Protein AF-A0AAU9VKJ2-F1 (afdb_monomer)

Mean predicted aligned error: 10.97 Å

Secondary structure (DSSP, 8-state):
-------PPPHHHHHHHHHHHHHHHHHHHHHH-TT----HHHHIIIIIHHHHHHHHS-SSTTSTHHHHHHHHHHHHHHHH--TTS--STTHHHHHHHHHHHHHHHHHHHHHHHHHHHHHHHH--

pLDDT: mean 81.37, std 14.74, range [28.3, 94.75]

Sequence (124 aa):
MMTWKKKSMSDLEVRQLCYECKEWGFCLRDLFGLGLGTSDYGHLTVEHASMLLRNFRSLRDYSNQGFETSHKLQKQIYSRVTNHDSSGEASSLDQILTHHYAERLLFLRLCFRNAKECARKGGK

Solvent-accessible surface area (backbone atoms only — not comparable to full-atom values): 7221 Å² total; per-residue (Å²): 113,86,78,77,68,78,77,56,58,48,74,66,56,38,54,51,47,41,52,52,27,45,54,50,49,51,52,50,37,71,74,54,38,92,77,57,77,63,48,76,66,48,46,42,51,43,72,38,42,39,62,50,35,67,74,60,29,45,68,71,88,75,45,65,64,64,57,54,52,47,52,54,51,50,54,56,48,53,75,71,48,56,75,84,84,50,102,53,90,70,54,46,57,58,51,45,52,51,53,54,52,50,54,53,51,54,50,52,52,50,51,52,52,53,49,53,54,32,55,67,63,66,76,110

Foldseek 3Di:
DPPPPVCQDDPVNLVVQLVVLQVVVVVCCVVPNPPPPCDPVNCCRSPPPSVCSVVPSDPVVVDCPVVVVVVVVLVVQLVVQDPPPDPDDPPSVVSSVVVVVVVVVVVVVVVVVVVVVVVVVVVD

Radius of gyration: 23.27 Å; Cα contacts (8 Å, |Δi|>4): 50; chains: 1; bounding box: 44×49×61 Å

Organism: NCBI:txid46732

Structure (mmCIF, N/CA/C/O backbone):
data_AF-A0AAU9VKJ2-F1
#
_entry.id   AF-A0AAU9VKJ2-F1
#
loop_
_atom_site.group_PDB
_atom_site.id
_atom_site.type_symbol
_atom_site.label_atom_id
_atom_site.label_alt_id
_atom_site.label_comp_id
_atom_site.label_asym_id
_atom_site.label_entity_id
_atom_site.label_seq_id
_atom_site.pdbx_PDB_ins_code
_atom_site.Cartn_x
_atom_site.Cartn_y
_atom_site.Cartn_z
_atom_site.occupancy
_atom_site.B_iso_or_equiv
_atom_site.auth_seq_id
_atom_site.auth_comp_id
_atom_site.auth_asym_id
_atom_site.auth_atom_id
_atom_site.pdbx_PDB_model_num
ATOM 1 N N . MET A 1 1 ? 13.203 21.789 -5.321 1.00 30.22 1 MET A N 1
ATOM 2 C CA . MET A 1 1 ? 13.086 20.338 -5.073 1.00 30.22 1 MET A CA 1
ATOM 3 C C . MET A 1 1 ? 12.318 20.182 -3.774 1.00 30.22 1 MET A C 1
ATOM 5 O O . MET A 1 1 ? 12.891 20.431 -2.725 1.00 30.22 1 MET A O 1
ATOM 9 N N . MET A 1 2 ? 11.011 19.901 -3.829 1.00 28.84 2 MET A N 1
ATOM 10 C CA . MET A 1 2 ? 10.298 19.505 -2.612 1.00 28.84 2 MET A CA 1
ATOM 11 C C . MET A 1 2 ? 10.855 18.142 -2.225 1.00 28.84 2 MET A C 1
ATOM 13 O O . MET A 1 2 ? 10.631 17.147 -2.915 1.00 28.84 2 MET A O 1
ATOM 17 N N . THR A 1 3 ? 11.672 18.123 -1.182 1.00 28.30 3 THR A N 1
ATOM 18 C CA . THR A 1 3 ? 12.043 16.898 -0.498 1.00 28.30 3 THR A CA 1
ATOM 19 C C . THR A 1 3 ? 10.745 16.303 0.027 1.00 28.30 3 THR A C 1
ATOM 21 O O . THR A 1 3 ? 10.217 16.716 1.055 1.00 28.30 3 THR A O 1
ATOM 24 N N . TRP A 1 4 ? 10.196 15.318 -0.681 1.00 34.84 4 TRP A N 1
ATOM 25 C CA . TRP A 1 4 ? 9.319 14.356 -0.035 1.00 34.84 4 TRP A CA 1
ATOM 26 C C . TRP A 1 4 ? 10.219 13.595 0.935 1.00 34.84 4 TRP A C 1
ATOM 28 O O . TRP A 1 4 ? 10.743 12.532 0.609 1.00 34.84 4 TRP A O 1
ATOM 38 N N . LYS A 1 5 ? 10.476 14.168 2.118 1.00 37.56 5 LYS A N 1
ATOM 39 C CA . LYS A 1 5 ? 10.869 13.357 3.265 1.00 37.56 5 LYS A CA 1
ATOM 40 C C . LYS A 1 5 ? 9.768 12.310 3.343 1.00 37.56 5 LYS A C 1
ATOM 42 O O . LYS A 1 5 ? 8.624 12.664 3.625 1.00 37.56 5 LYS A O 1
ATOM 47 N N . LYS A 1 6 ? 10.078 11.054 3.004 1.00 55.41 6 LYS A N 1
ATOM 48 C CA . LYS A 1 6 ? 9.215 9.933 3.368 1.00 55.41 6 LYS A CA 1
ATOM 49 C C . LYS A 1 6 ? 9.046 10.066 4.873 1.00 55.41 6 LYS A C 1
ATOM 51 O O . LYS A 1 6 ? 10.003 9.861 5.616 1.00 55.41 6 LYS A O 1
ATOM 56 N N . LYS A 1 7 ? 7.895 10.578 5.304 1.00 61.06 7 LYS A N 1
ATOM 57 C CA . LYS A 1 7 ? 7.634 10.831 6.713 1.00 61.06 7 LYS A CA 1
ATOM 58 C C . LYS A 1 7 ? 7.325 9.471 7.319 1.00 61.06 7 LYS A C 1
ATOM 60 O O . LYS A 1 7 ? 6.176 9.050 7.347 1.00 61.06 7 LYS A O 1
ATOM 65 N N . SER A 1 8 ? 8.376 8.752 7.698 1.00 72.00 8 SER A N 1
ATOM 66 C CA . SER A 1 8 ? 8.251 7.619 8.604 1.00 72.00 8 SER A CA 1
ATOM 67 C C . SER A 1 8 ? 7.600 8.132 9.881 1.00 72.00 8 SER A C 1
ATOM 69 O O . SER A 1 8 ? 8.033 9.167 10.399 1.00 72.00 8 SER A O 1
ATOM 71 N N . MET A 1 9 ? 6.573 7.445 10.375 1.00 81.00 9 MET A N 1
ATOM 72 C CA . MET A 1 9 ? 5.939 7.854 11.626 1.00 81.00 9 MET A CA 1
ATOM 73 C C . MET A 1 9 ? 6.951 7.792 12.768 1.00 81.00 9 MET A C 1
ATOM 75 O O . MET A 1 9 ? 7.642 6.786 12.957 1.00 81.00 9 MET A O 1
ATOM 79 N N . SER A 1 10 ? 7.020 8.878 13.532 1.00 86.94 10 SER A N 1
ATOM 80 C CA . SER A 1 10 ? 7.778 8.928 14.778 1.00 86.94 10 SER A CA 1
ATOM 81 C C . SER A 1 10 ? 7.177 7.985 15.824 1.00 86.94 10 SER A C 1
ATOM 83 O O . SER A 1 10 ? 6.006 7.612 15.756 1.00 86.94 10 SER A O 1
ATOM 85 N N . ASP A 1 11 ? 7.967 7.609 16.832 1.00 86.56 11 ASP A N 1
ATOM 86 C CA . ASP A 1 11 ? 7.489 6.768 17.938 1.00 86.56 11 ASP A CA 1
ATOM 87 C C . ASP A 1 11 ? 6.292 7.369 18.680 1.00 86.56 11 ASP A C 1
ATOM 89 O O . ASP A 1 11 ? 5.396 6.636 19.099 1.00 86.56 11 ASP A O 1
ATOM 93 N N . LEU A 1 12 ? 6.266 8.696 18.825 1.00 89.38 12 LEU A N 1
ATOM 94 C CA . LEU A 1 12 ? 5.163 9.398 19.470 1.00 89.38 12 LEU A CA 1
ATOM 95 C C . LEU A 1 12 ? 3.879 9.291 18.639 1.00 89.38 12 LEU A C 1
ATOM 97 O O . LEU A 1 12 ? 2.830 8.958 19.182 1.00 89.38 12 LEU A O 1
ATOM 101 N N . GLU A 1 13 ? 3.976 9.489 17.321 1.00 89.69 13 GLU A N 1
ATOM 102 C CA . GLU A 1 13 ? 2.840 9.344 16.402 1.00 89.69 13 GLU A CA 1
ATOM 103 C C . GLU A 1 13 ? 2.293 7.905 16.404 1.00 89.69 13 GLU A C 1
ATOM 105 O O . GLU A 1 13 ? 1.080 7.712 16.399 1.00 89.69 13 GLU A O 1
ATOM 110 N N . VAL A 1 14 ? 3.158 6.881 16.468 1.00 88.88 14 VAL A N 1
ATOM 111 C CA . VAL A 1 14 ? 2.714 5.473 16.541 1.00 88.88 14 VAL A CA 1
ATOM 112 C C . VAL A 1 14 ? 1.981 5.178 17.852 1.00 88.88 14 VAL A C 1
ATOM 114 O O . VAL A 1 14 ? 0.967 4.480 17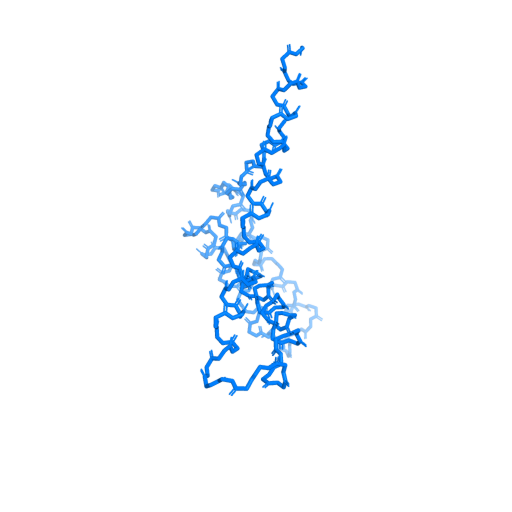.845 1.00 88.88 14 VAL A O 1
ATOM 117 N N . ARG A 1 15 ? 2.470 5.705 18.981 1.00 89.94 15 ARG A N 1
ATOM 118 C CA . ARG A 1 15 ? 1.812 5.539 20.288 1.00 89.94 15 ARG A CA 1
ATOM 119 C C . ARG A 1 15 ? 0.446 6.214 20.322 1.00 89.94 15 ARG A C 1
ATOM 121 O O . ARG A 1 15 ? -0.505 5.600 20.793 1.00 89.94 15 ARG A O 1
ATOM 128 N N . GLN A 1 16 ? 0.359 7.433 19.796 1.00 92.06 16 GLN A N 1
ATOM 129 C CA . GLN A 1 16 ? -0.896 8.173 19.711 1.00 92.06 16 GLN A CA 1
ATOM 130 C C . GLN A 1 16 ? -1.927 7.413 18.868 1.00 92.06 16 GLN A C 1
ATOM 132 O O . GLN A 1 16 ? -3.037 7.166 19.332 1.00 92.06 16 GLN A O 1
ATOM 137 N N . LEU A 1 17 ? -1.526 6.934 17.687 1.00 89.81 17 LEU A N 1
ATOM 138 C CA . LEU A 1 17 ? -2.400 6.133 16.833 1.00 89.81 17 LEU A CA 1
ATOM 139 C C . LEU A 1 17 ? -2.879 4.851 17.534 1.00 89.81 17 LEU A C 1
ATOM 141 O O . LEU A 1 17 ? -4.027 4.454 17.378 1.00 89.81 17 LEU A O 1
ATOM 145 N N . CYS A 1 18 ? -2.024 4.201 18.329 1.00 90.38 18 CYS A N 1
ATOM 146 C CA . CYS A 1 18 ? -2.418 3.013 19.087 1.00 90.38 18 CYS A CA 1
ATOM 147 C C . CYS A 1 18 ? -3.570 3.295 20.061 1.00 90.38 18 CYS A C 1
ATOM 149 O O . CYS A 1 18 ? -4.458 2.456 20.204 1.00 90.38 18 CYS A O 1
ATOM 151 N N . TYR A 1 19 ? -3.544 4.450 20.729 1.00 91.56 19 TYR A N 1
ATOM 152 C CA . TYR A 1 19 ? -4.619 4.871 21.624 1.00 91.56 19 TYR A CA 1
ATOM 153 C C . TYR A 1 19 ? -5.904 5.145 20.831 1.00 91.56 19 TYR A C 1
ATOM 155 O O . TYR A 1 19 ? -6.952 4.584 21.138 1.00 91.56 19 TYR A O 1
ATOM 163 N N . GLU A 1 20 ? -5.798 5.913 19.746 1.00 92.75 20 GLU A N 1
ATOM 164 C CA . GLU A 1 20 ? -6.932 6.267 18.882 1.00 92.75 20 GLU A CA 1
ATOM 165 C C . GLU A 1 20 ? -7.613 5.042 18.259 1.00 92.75 20 GLU A C 1
ATOM 167 O O . GLU A 1 20 ? -8.839 4.962 18.243 1.00 92.75 20 GLU A O 1
ATOM 172 N N . CYS A 1 21 ? -6.845 4.050 17.798 1.00 90.94 21 CYS A N 1
ATOM 173 C CA . CYS A 1 21 ? -7.393 2.808 17.251 1.00 90.94 21 CYS A CA 1
ATOM 174 C C . CYS A 1 21 ? -8.221 2.032 18.286 1.00 90.94 21 CYS A C 1
ATOM 176 O O . CYS A 1 21 ? -9.266 1.481 17.938 1.00 90.94 21 CYS A O 1
ATOM 178 N N . LYS A 1 22 ? -7.781 1.994 19.551 1.00 90.31 22 LYS A N 1
ATOM 179 C CA . LYS A 1 22 ? -8.489 1.284 20.627 1.00 90.31 22 LYS A CA 1
ATOM 180 C C . LYS A 1 22 ? -9.758 2.012 21.051 1.00 90.31 22 LYS A C 1
ATOM 182 O O . LYS A 1 22 ? -10.805 1.375 21.136 1.00 90.31 22 LYS A O 1
ATOM 187 N N . GLU A 1 23 ? -9.683 3.329 21.216 1.00 93.31 23 GLU A N 1
ATOM 188 C CA . GLU A 1 23 ? -10.855 4.174 21.472 1.00 93.31 23 GLU A CA 1
ATOM 189 C C . GLU A 1 23 ? -11.898 4.033 20.361 1.00 93.31 23 GLU A C 1
ATOM 191 O O . GLU A 1 23 ? -13.086 3.850 20.627 1.00 93.31 23 GLU A O 1
ATOM 196 N N . TRP A 1 24 ? -11.453 4.030 19.102 1.00 91.19 24 TRP A N 1
ATOM 197 C CA . TRP A 1 24 ? -12.339 3.813 17.966 1.00 91.19 24 TRP A CA 1
ATOM 198 C C . TRP A 1 24 ? -12.999 2.430 18.008 1.00 91.19 24 TRP A C 1
ATOM 200 O O . TRP A 1 24 ? -14.207 2.323 17.801 1.00 91.19 24 TRP A O 1
ATOM 210 N N . GLY A 1 25 ? -12.245 1.381 18.352 1.00 90.19 25 GLY A N 1
ATOM 211 C CA . GLY A 1 25 ? -12.784 0.033 18.550 1.00 90.19 25 GLY A CA 1
ATOM 212 C C . GLY A 1 25 ? -13.867 -0.038 19.634 1.00 90.19 25 GLY A C 1
ATOM 213 O O . GLY A 1 25 ? -14.898 -0.680 19.427 1.00 90.19 25 GLY A O 1
ATOM 214 N N . PHE A 1 26 ? -13.676 0.650 20.765 1.00 91.12 26 PHE A N 1
ATOM 215 C CA . PHE A 1 26 ? -14.695 0.741 21.815 1.00 91.12 26 PHE A CA 1
ATOM 216 C C . PHE A 1 26 ? -15.931 1.509 21.350 1.00 91.12 26 PHE A C 1
ATOM 218 O O . PHE A 1 26 ? -17.044 1.012 21.504 1.00 91.12 26 PHE A O 1
ATOM 225 N N . CYS A 1 27 ? -15.741 2.657 20.700 1.00 92.06 27 CYS A N 1
ATOM 226 C CA . CYS A 1 27 ? -16.837 3.469 20.179 1.00 92.06 27 CYS A CA 1
ATOM 227 C C . CYS A 1 27 ? -17.690 2.703 19.156 1.00 92.06 27 CYS A C 1
ATOM 229 O O . CYS A 1 27 ? -18.918 2.729 19.220 1.00 92.06 27 CYS A O 1
ATOM 231 N N . LEU A 1 28 ? -17.053 1.960 18.246 1.00 89.12 28 LEU A N 1
ATOM 232 C CA . LEU A 1 28 ? -17.750 1.102 17.289 1.00 89.12 28 LEU A CA 1
ATOM 233 C C . LEU A 1 28 ? -18.597 0.031 17.986 1.00 89.12 28 LEU A C 1
ATOM 235 O O . LEU A 1 28 ? -19.741 -0.201 17.596 1.00 89.12 28 LEU A O 1
ATOM 239 N N . ARG A 1 29 ? -18.056 -0.607 19.026 1.00 88.94 29 ARG A N 1
ATOM 240 C CA . ARG A 1 29 ? -18.789 -1.617 19.793 1.00 88.94 29 ARG A CA 1
ATOM 241 C C . ARG A 1 29 ? -19.968 -1.013 20.551 1.00 88.94 29 ARG A C 1
ATOM 243 O O . ARG A 1 29 ? -21.019 -1.640 20.609 1.00 88.94 29 ARG A O 1
ATOM 250 N N . ASP A 1 30 ? -19.812 0.178 21.113 1.00 92.00 30 ASP A N 1
ATOM 251 C CA . ASP A 1 30 ? -20.879 0.833 21.871 1.00 92.00 30 ASP A CA 1
ATOM 252 C C . ASP A 1 30 ? -22.020 1.303 20.955 1.00 92.00 30 ASP A C 1
ATOM 254 O O . ASP A 1 30 ? -23.189 1.174 21.310 1.00 92.00 30 ASP A O 1
ATOM 258 N N . LEU A 1 31 ? -21.700 1.790 19.751 1.00 92.00 31 LEU A N 1
ATOM 259 C CA . LEU A 1 31 ? -22.694 2.269 18.784 1.00 92.00 31 LEU A CA 1
ATOM 260 C C . LEU A 1 31 ? -23.445 1.141 18.069 1.00 92.00 31 LEU A C 1
ATOM 262 O O . LEU A 1 31 ? -24.644 1.259 17.824 1.00 92.00 31 LEU A O 1
ATOM 266 N N . PHE A 1 32 ? -22.746 0.070 17.697 1.00 89.44 32 PHE A N 1
ATOM 267 C CA . PHE A 1 32 ? -23.293 -0.980 16.830 1.00 89.44 32 PHE A CA 1
ATOM 268 C C . PHE A 1 32 ? -23.481 -2.328 17.544 1.00 89.44 32 PHE A C 1
ATOM 270 O O . PHE A 1 32 ? -24.014 -3.275 16.963 1.00 89.44 32 PHE A O 1
ATOM 277 N N . GLY A 1 33 ? -23.076 -2.423 18.812 1.00 86.38 33 GLY A N 1
ATOM 278 C CA . GLY A 1 33 ? -23.150 -3.638 19.613 1.00 86.38 33 GLY A CA 1
ATOM 279 C C . GLY A 1 33 ? -22.165 -4.725 19.171 1.00 86.38 33 GLY A C 1
ATOM 280 O O . GLY A 1 33 ? -21.302 -4.538 18.314 1.00 86.38 33 GLY A O 1
ATOM 281 N N . LEU A 1 34 ? -22.322 -5.916 19.753 1.00 80.44 34 LEU A N 1
ATOM 282 C CA . LEU A 1 34 ? -21.494 -7.096 19.451 1.00 80.44 34 LEU A CA 1
ATOM 283 C C . LEU A 1 34 ? -21.743 -7.679 18.048 1.00 80.44 34 LEU A C 1
ATOM 285 O O . LEU A 1 34 ? -20.974 -8.520 17.593 1.00 80.44 34 LEU A O 1
ATOM 289 N N . GLY A 1 35 ? -22.817 -7.252 17.376 1.00 75.75 35 GLY A N 1
ATOM 290 C CA . GLY A 1 35 ? -23.178 -7.700 16.030 1.00 75.75 35 GLY A CA 1
ATOM 291 C C . GLY A 1 35 ? -22.410 -6.997 14.910 1.00 75.75 35 GLY A C 1
ATOM 292 O O . GLY A 1 35 ? -22.560 -7.379 13.749 1.00 75.75 35 GLY A O 1
ATOM 293 N N . LEU A 1 36 ? -21.595 -5.983 15.226 1.00 76.56 36 LEU A N 1
ATOM 294 C CA . LEU A 1 36 ? -20.736 -5.346 14.238 1.00 76.56 36 LEU A CA 1
ATOM 295 C C . LEU A 1 36 ? -19.627 -6.318 13.830 1.00 76.56 36 LEU A C 1
ATOM 297 O O . LEU A 1 36 ? -18.598 -6.430 14.496 1.00 76.56 36 LEU A O 1
ATOM 301 N N . GLY A 1 37 ? -19.831 -6.999 12.706 1.00 71.88 37 GLY A N 1
ATOM 302 C CA . GLY A 1 37 ? -18.767 -7.714 12.020 1.00 71.88 37 GLY A CA 1
ATOM 303 C C . GLY A 1 37 ? -17.734 -6.706 11.534 1.00 71.88 37 GLY A C 1
ATOM 304 O O . GLY A 1 37 ? -17.869 -6.150 10.444 1.00 71.88 37 GLY A O 1
ATOM 305 N N . THR A 1 38 ? -16.709 -6.438 12.342 1.00 74.31 38 THR A N 1
ATOM 306 C CA . THR A 1 38 ? -15.514 -5.772 11.841 1.00 74.31 38 THR A CA 1
ATOM 307 C C . THR A 1 38 ? -14.928 -6.706 10.791 1.00 74.31 38 THR A C 1
ATOM 309 O O . THR A 1 38 ? -14.520 -7.824 11.089 1.00 74.31 38 THR A O 1
ATOM 312 N N . SER A 1 39 ? -14.979 -6.288 9.524 1.00 82.50 39 SER A N 1
ATOM 313 C CA . SER A 1 39 ? -14.345 -7.035 8.438 1.00 82.50 39 SER A CA 1
ATOM 314 C C . SER A 1 39 ? -12.862 -7.252 8.753 1.00 82.50 39 SER A C 1
ATOM 316 O O . SER A 1 39 ? -12.304 -6.564 9.612 1.00 82.50 39 SER A O 1
ATOM 318 N N . ASP A 1 40 ? -12.188 -8.148 8.032 1.00 89.19 40 ASP A N 1
ATOM 319 C CA . ASP A 1 40 ? -10.756 -8.409 8.248 1.00 89.19 40 ASP A CA 1
ATOM 320 C C . ASP A 1 40 ? -9.918 -7.119 8.263 1.00 89.19 40 ASP A C 1
ATOM 322 O O . ASP A 1 40 ? -8.991 -6.978 9.059 1.00 89.19 40 ASP A O 1
ATOM 326 N N . TYR A 1 41 ? -10.299 -6.125 7.452 1.00 88.38 41 TYR A N 1
ATOM 327 C CA . TYR A 1 41 ? -9.683 -4.800 7.466 1.00 88.38 41 TYR A CA 1
ATOM 328 C C . TYR A 1 41 ? -9.975 -4.005 8.741 1.00 88.38 41 TYR A C 1
ATOM 330 O O . TYR A 1 41 ? -9.069 -3.367 9.263 1.00 88.38 41 TYR A O 1
ATOM 338 N N . GLY A 1 42 ? -11.196 -4.057 9.275 1.00 88.38 42 GLY A N 1
ATOM 339 C CA . GLY A 1 42 ? -11.529 -3.437 10.559 1.00 88.38 42 GLY A CA 1
ATOM 340 C C . GLY A 1 42 ? -10.729 -4.045 11.713 1.00 88.38 42 GLY A C 1
ATOM 341 O O . GLY A 1 42 ? -10.141 -3.307 12.504 1.00 88.38 42 GLY A O 1
ATOM 342 N N . HIS A 1 43 ? -10.628 -5.378 11.762 1.00 88.94 43 HIS A N 1
ATOM 343 C CA . HIS A 1 43 ? -9.784 -6.072 12.737 1.00 88.94 43 HIS A CA 1
ATOM 344 C C . HIS A 1 43 ? -8.306 -5.683 12.580 1.00 88.94 43 HIS A C 1
ATOM 346 O O . HIS A 1 43 ? -7.661 -5.292 13.551 1.00 88.94 43 HIS A O 1
ATOM 352 N N . LEU A 1 44 ? -7.781 -5.703 11.351 1.00 90.38 44 LEU A N 1
ATOM 353 C CA . LEU A 1 44 ? -6.416 -5.276 11.039 1.00 90.38 44 LEU A CA 1
ATOM 354 C C . LEU A 1 44 ? -6.148 -3.831 11.491 1.00 90.38 44 LEU A C 1
ATOM 356 O O . LEU A 1 44 ? -5.094 -3.552 12.063 1.00 90.38 44 LEU A O 1
ATOM 360 N N . THR A 1 45 ? -7.090 -2.913 11.266 1.00 89.25 45 THR A N 1
ATOM 361 C CA . THR A 1 45 ? -6.944 -1.499 11.630 1.00 89.25 45 THR A CA 1
ATOM 362 C C . THR A 1 45 ? -6.970 -1.277 13.141 1.00 89.25 45 THR A C 1
ATOM 364 O O . THR A 1 45 ? -6.110 -0.564 13.651 1.00 89.25 45 THR A O 1
ATOM 367 N N . VAL A 1 46 ? -7.916 -1.879 13.864 1.00 90.19 46 VAL A N 1
ATOM 368 C CA . VAL A 1 46 ? -8.074 -1.661 15.314 1.00 90.19 46 VAL A CA 1
ATOM 369 C C . VAL A 1 46 ? -6.996 -2.389 16.119 1.00 90.19 46 VAL A C 1
ATOM 371 O O . VAL A 1 46 ? -6.442 -1.827 17.065 1.00 90.19 46 VAL A O 1
ATOM 374 N N . GLU A 1 47 ? -6.686 -3.633 15.753 1.00 87.31 47 GLU A N 1
ATOM 375 C CA . GLU A 1 47 ? -5.834 -4.508 16.565 1.00 87.31 47 GLU A CA 1
ATOM 376 C C . GLU A 1 47 ? -4.362 -4.482 16.144 1.00 87.31 47 GLU A C 1
ATOM 378 O O . GLU A 1 47 ? -3.479 -4.553 16.999 1.00 87.31 47 GLU A O 1
ATOM 383 N N . HIS A 1 48 ? -4.072 -4.346 14.846 1.00 90.94 48 HIS A N 1
ATOM 384 C CA . HIS A 1 48 ? -2.731 -4.626 14.315 1.00 90.94 48 HIS A CA 1
ATOM 385 C C . HIS A 1 48 ? -2.026 -3.423 13.686 1.00 90.94 48 HIS A C 1
ATOM 387 O O . HIS A 1 48 ? -0.802 -3.451 13.551 1.00 90.94 48 HIS A O 1
ATOM 393 N N . ALA A 1 49 ? -2.737 -2.352 13.317 1.00 89.56 49 ALA A N 1
ATOM 394 C CA . ALA A 1 49 ? -2.134 -1.211 12.623 1.00 89.56 49 ALA A CA 1
ATOM 395 C C . ALA A 1 49 ? -0.984 -0.575 13.417 1.00 89.56 49 ALA A C 1
ATOM 397 O O . ALA A 1 49 ? 0.066 -0.270 12.848 1.00 89.56 49 ALA A O 1
ATOM 398 N N . SER A 1 50 ? -1.141 -0.426 14.734 1.00 87.38 50 SER A N 1
ATOM 399 C CA . SER A 1 50 ? -0.112 0.141 15.612 1.00 87.38 50 SER A CA 1
ATOM 400 C C . SER A 1 50 ? 1.122 -0.759 15.728 1.00 87.38 50 SER A C 1
ATOM 402 O O . SER A 1 50 ? 2.250 -0.269 15.642 1.00 87.38 50 SER A O 1
ATOM 404 N N . MET A 1 51 ? 0.932 -2.077 15.853 1.00 90.38 51 MET A N 1
ATOM 405 C CA . MET A 1 51 ? 2.018 -3.062 15.843 1.00 90.38 51 MET A CA 1
ATOM 406 C C . MET A 1 51 ? 2.786 -3.015 14.516 1.00 90.38 51 MET A C 1
ATOM 408 O O . MET A 1 51 ? 4.017 -2.937 14.513 1.00 90.38 51 MET A O 1
ATOM 412 N N . LEU A 1 52 ? 2.073 -3.016 13.387 1.00 91.00 52 LEU A N 1
ATOM 413 C CA . LEU A 1 52 ? 2.682 -2.940 12.060 1.00 91.00 52 LEU A CA 1
ATOM 414 C C . LEU A 1 52 ? 3.459 -1.632 11.884 1.00 91.00 52 LEU A C 1
ATOM 416 O O . LEU A 1 52 ? 4.604 -1.647 11.438 1.00 91.00 52 LEU A O 1
ATOM 420 N N . LEU A 1 53 ? 2.893 -0.498 12.294 1.00 89.75 53 LEU A N 1
ATOM 421 C CA . LEU A 1 53 ? 3.563 0.797 12.195 1.00 89.75 53 LEU A CA 1
ATOM 422 C C . LEU A 1 53 ? 4.762 0.929 13.132 1.00 89.75 53 LEU A C 1
ATOM 424 O O . LEU A 1 53 ? 5.729 1.595 12.770 1.00 89.75 53 LEU A O 1
ATOM 428 N N . ARG A 1 54 ? 4.763 0.262 14.287 1.00 88.81 54 ARG A N 1
ATOM 429 C CA . ARG A 1 54 ? 5.937 0.207 15.168 1.00 88.81 54 ARG A CA 1
ATOM 430 C C . ARG A 1 54 ? 7.117 -0.507 14.505 1.00 88.81 54 ARG A C 1
ATOM 432 O O . ARG A 1 54 ? 8.252 -0.059 14.655 1.00 88.81 54 ARG A O 1
ATOM 439 N N . ASN A 1 55 ? 6.842 -1.574 13.757 1.00 89.12 55 ASN A N 1
ATOM 440 C CA . ASN A 1 55 ? 7.869 -2.385 13.104 1.00 89.12 55 ASN A CA 1
ATOM 441 C C . ASN A 1 55 ? 8.326 -1.781 11.769 1.00 89.12 55 ASN A C 1
ATOM 443 O O . ASN A 1 55 ? 9.521 -1.660 11.516 1.00 89.12 55 ASN A O 1
ATOM 447 N N . PHE A 1 56 ? 7.380 -1.369 10.924 1.00 89.81 56 PHE A N 1
ATOM 4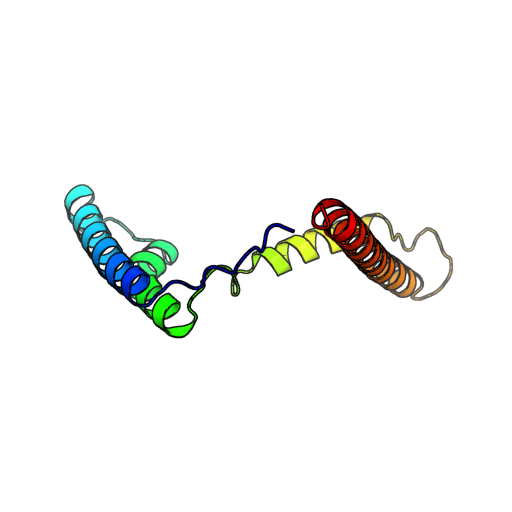48 C CA . PHE A 1 56 ? 7.642 -0.980 9.536 1.00 89.81 56 PHE A CA 1
ATOM 449 C C . PHE A 1 56 ? 7.693 0.532 9.308 1.00 89.81 56 PHE A C 1
ATOM 451 O O . PHE A 1 56 ? 8.162 0.976 8.261 1.00 89.81 56 PHE A O 1
ATOM 458 N N . ARG A 1 57 ? 7.209 1.336 10.268 1.00 88.31 57 ARG A N 1
ATOM 459 C CA . ARG A 1 57 ? 7.196 2.817 10.242 1.00 88.31 57 A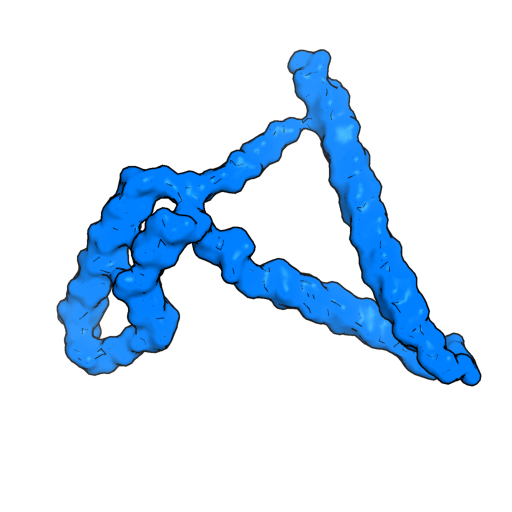RG A CA 1
ATOM 460 C C . ARG A 1 57 ? 6.420 3.463 9.092 1.00 88.31 57 ARG A C 1
ATOM 462 O O . ARG A 1 57 ? 6.395 4.689 8.981 1.00 88.31 57 ARG A O 1
ATOM 469 N N . SER A 1 58 ? 5.788 2.653 8.252 1.00 87.25 58 SER A N 1
ATOM 470 C CA . SER A 1 58 ? 5.014 3.047 7.082 1.00 87.25 58 SER A CA 1
ATOM 471 C C . SER A 1 58 ? 4.172 1.852 6.647 1.00 87.25 58 SER A C 1
ATOM 473 O O . SER A 1 58 ? 4.708 0.763 6.483 1.00 87.25 58 SER A O 1
ATOM 475 N N . LEU A 1 59 ? 2.868 2.036 6.438 1.00 86.69 59 LEU A N 1
ATOM 476 C CA . LEU A 1 59 ? 2.039 1.046 5.730 1.00 86.69 59 LEU A CA 1
ATOM 477 C C . LEU A 1 59 ? 2.059 1.286 4.216 1.00 86.69 59 LEU A C 1
ATOM 479 O O . LEU A 1 59 ? 1.849 0.375 3.422 1.00 86.69 59 LEU A O 1
ATOM 483 N N . ARG A 1 60 ? 2.347 2.526 3.801 1.00 87.56 60 ARG A N 1
ATOM 484 C CA . ARG A 1 60 ? 2.344 2.940 2.397 1.00 87.56 60 ARG A CA 1
ATOM 485 C C . ARG A 1 60 ? 3.454 2.266 1.601 1.00 87.56 60 ARG A C 1
ATOM 487 O O . ARG A 1 60 ? 3.203 1.820 0.483 1.00 87.56 60 ARG A O 1
ATOM 494 N N . ASP A 1 61 ? 4.662 2.210 2.158 1.00 87.00 61 ASP A N 1
ATOM 495 C CA . ASP A 1 61 ? 5.818 1.622 1.468 1.00 87.00 61 ASP A CA 1
ATOM 496 C C . ASP A 1 61 ? 5.650 0.112 1.226 1.00 87.00 61 ASP A C 1
ATOM 498 O O . ASP A 1 61 ? 6.268 -0.422 0.312 1.00 87.00 61 ASP A O 1
ATOM 502 N N . TYR A 1 62 ? 4.766 -0.543 1.985 1.00 88.69 62 T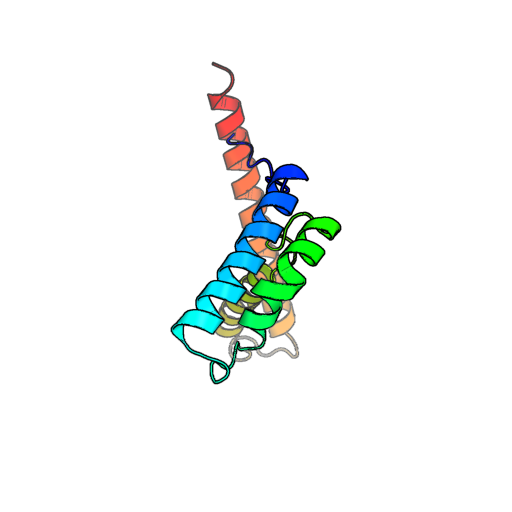YR A N 1
ATOM 503 C CA . TYR A 1 62 ? 4.437 -1.967 1.871 1.00 88.69 62 TYR A CA 1
ATOM 504 C C . TYR A 1 62 ? 3.049 -2.208 1.258 1.00 88.69 62 TYR A C 1
ATOM 506 O O . TYR A 1 62 ? 2.507 -3.306 1.342 1.00 88.69 62 TYR A O 1
ATOM 514 N N . SER A 1 63 ? 2.446 -1.180 0.656 1.00 90.44 63 SER A N 1
ATOM 515 C CA . SER A 1 63 ? 1.145 -1.302 -0.000 1.00 90.44 63 SER A CA 1
ATOM 516 C C . SER A 1 63 ? 1.262 -1.889 -1.409 1.00 90.44 63 SER A C 1
ATOM 518 O O . SER A 1 63 ? 2.268 -1.719 -2.100 1.00 90.44 63 SER A O 1
ATOM 520 N N . ASN A 1 64 ? 0.175 -2.493 -1.889 1.00 93.31 64 ASN A N 1
ATOM 521 C CA . ASN A 1 64 ? 0.110 -3.075 -3.232 1.00 93.31 64 ASN A CA 1
ATOM 522 C C . ASN A 1 64 ? -0.131 -2.053 -4.357 1.00 93.31 64 ASN A C 1
ATOM 524 O O . ASN A 1 64 ? -0.188 -2.432 -5.525 1.00 93.31 64 ASN A O 1
ATOM 528 N N . GLN A 1 65 ? -0.200 -0.752 -4.048 1.00 90.06 65 GLN A N 1
ATOM 529 C CA . GLN A 1 65 ? -0.474 0.298 -5.042 1.00 90.06 65 GLN A CA 1
ATOM 530 C C . GLN A 1 65 ? 0.532 0.289 -6.205 1.00 90.06 65 GLN A C 1
ATOM 532 O O . GLN A 1 65 ? 0.172 0.542 -7.358 1.00 90.06 65 GLN A O 1
ATOM 537 N N . GLY A 1 66 ? 1.801 -0.021 -5.915 1.00 88.69 66 GLY A N 1
ATOM 538 C CA . GLY A 1 66 ? 2.842 -0.141 -6.936 1.00 88.69 66 GLY A CA 1
ATOM 539 C C . GLY A 1 66 ? 2.581 -1.298 -7.904 1.00 88.69 66 GLY A C 1
ATOM 540 O O . GLY A 1 66 ? 2.695 -1.119 -9.118 1.00 88.69 66 GLY A O 1
ATOM 541 N N . PHE A 1 67 ? 2.166 -2.454 -7.380 1.00 90.62 67 PHE A N 1
ATOM 542 C CA . PHE A 1 67 ? 1.814 -3.622 -8.189 1.00 90.62 67 PHE A CA 1
ATOM 543 C C . PHE A 1 67 ? 0.573 -3.360 -9.042 1.00 90.62 67 PHE A C 1
ATOM 545 O O . PHE A 1 67 ? 0.598 -3.616 -10.242 1.00 90.62 67 PHE A O 1
ATOM 552 N N . GLU A 1 68 ? -0.474 -2.762 -8.473 1.00 92.69 68 GLU A N 1
ATOM 553 C CA . GLU A 1 68 ? -1.698 -2.415 -9.208 1.00 92.69 68 GLU A CA 1
ATOM 554 C C . GLU A 1 68 ? -1.432 -1.420 -10.346 1.00 92.69 68 GLU A C 1
ATOM 556 O O . GLU A 1 68 ? -1.926 -1.588 -11.466 1.00 92.69 68 GLU A O 1
ATOM 561 N N . THR A 1 69 ? -0.591 -0.412 -10.094 1.00 88.56 69 THR A N 1
ATOM 562 C CA . THR A 1 69 ? -0.171 0.552 -11.121 1.00 88.56 69 THR A CA 1
ATOM 563 C C . THR A 1 69 ? 0.625 -0.137 -12.231 1.00 88.56 69 THR A C 1
ATOM 565 O O . THR A 1 69 ? 0.394 0.128 -13.412 1.00 88.56 69 THR A O 1
ATOM 568 N N . SER A 1 70 ? 1.526 -1.056 -11.870 1.00 85.44 70 SER A N 1
ATOM 569 C CA . SER A 1 70 ? 2.290 -1.854 -12.835 1.00 85.44 70 SER A CA 1
ATOM 570 C C . SER A 1 70 ? 1.379 -2.745 -13.681 1.00 85.44 70 SER A C 1
ATOM 572 O O . SER A 1 70 ? 1.488 -2.750 -14.904 1.00 85.44 70 SER A O 1
ATOM 574 N N . HIS A 1 71 ? 0.411 -3.427 -13.064 1.00 87.56 71 HIS A N 1
ATOM 575 C CA . HIS A 1 71 ? -0.572 -4.245 -13.776 1.00 87.56 71 HIS A CA 1
ATOM 576 C C . HIS A 1 71 ? -1.404 -3.418 -14.759 1.00 87.56 71 HIS A C 1
ATOM 578 O O . HIS A 1 71 ? -1.681 -3.872 -15.869 1.00 87.56 71 HIS A O 1
ATOM 584 N N . LYS A 1 72 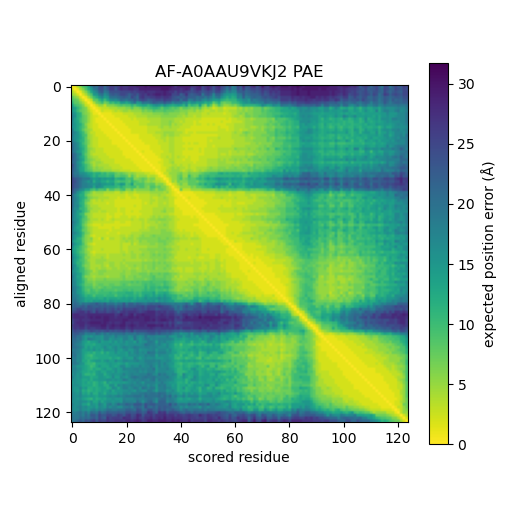? -1.789 -2.189 -14.393 1.00 88.56 72 LYS A N 1
ATOM 585 C CA . LYS A 1 72 ? -2.491 -1.283 -15.311 1.00 88.56 72 LYS A CA 1
ATOM 586 C C . LYS A 1 72 ? -1.630 -0.939 -16.529 1.00 88.56 72 LYS A C 1
ATOM 588 O O . LYS A 1 72 ? -2.133 -0.992 -17.650 1.00 88.56 72 LYS A O 1
ATOM 593 N N . LEU A 1 73 ? -0.347 -0.641 -16.320 1.00 85.50 73 LEU A N 1
ATOM 594 C CA . LEU A 1 73 ? 0.601 -0.378 -17.406 1.00 85.50 73 LEU A CA 1
ATOM 595 C C . LEU A 1 73 ? 0.800 -1.615 -18.294 1.00 85.50 73 LEU A C 1
ATOM 597 O O . LEU A 1 73 ? 0.729 -1.516 -19.514 1.00 85.50 73 LEU A O 1
ATOM 601 N N . GLN A 1 74 ? 0.990 -2.791 -17.698 1.00 85.38 74 GLN A N 1
ATOM 602 C CA . GLN A 1 74 ? 1.136 -4.047 -18.438 1.00 85.38 74 GLN A CA 1
ATOM 603 C C . GLN A 1 74 ? -0.087 -4.331 -19.311 1.00 85.38 74 GLN A C 1
ATOM 605 O O . GLN A 1 74 ? 0.073 -4.626 -20.488 1.00 85.38 74 GLN A O 1
ATOM 610 N N . LYS A 1 75 ? -1.308 -4.149 -18.787 1.00 86.38 75 LYS A N 1
ATOM 611 C CA . LYS A 1 75 ? -2.542 -4.277 -19.583 1.00 86.38 75 LYS A CA 1
ATOM 612 C C . LYS A 1 75 ? -2.556 -3.333 -20.790 1.00 86.38 75 LYS A C 1
ATOM 614 O O . LYS A 1 75 ? -2.976 -3.742 -21.867 1.00 86.38 75 LYS A O 1
ATOM 619 N N . GLN A 1 76 ? -2.074 -2.098 -20.635 1.00 84.69 76 GLN A N 1
ATOM 620 C CA . GLN A 1 76 ? -1.962 -1.146 -21.747 1.00 84.69 76 GLN A CA 1
ATOM 621 C C . GLN A 1 76 ? -0.924 -1.587 -22.784 1.00 84.69 76 GLN A C 1
ATOM 623 O O . GLN A 1 76 ? -1.179 -1.476 -23.982 1.00 84.69 76 GLN A O 1
ATOM 628 N N . ILE A 1 77 ? 0.219 -2.116 -22.345 1.00 80.31 77 ILE A N 1
ATOM 629 C CA . ILE A 1 77 ? 1.247 -2.657 -23.241 1.00 80.31 77 ILE A CA 1
ATOM 630 C C . ILE A 1 77 ? 0.684 -3.862 -24.004 1.00 80.31 77 ILE A C 1
ATOM 632 O O . ILE A 1 77 ? 0.713 -3.868 -25.229 1.00 80.31 77 ILE A O 1
ATOM 636 N N . TYR A 1 78 ? 0.074 -4.825 -23.307 1.00 80.81 78 TYR A N 1
ATOM 637 C CA . TYR A 1 78 ? -0.525 -6.015 -23.920 1.00 80.81 78 TYR A CA 1
ATOM 638 C C . TYR A 1 78 ? -1.648 -5.679 -24.898 1.00 80.81 78 TYR A C 1
ATOM 640 O O . TYR A 1 78 ? -1.747 -6.310 -25.939 1.00 80.81 78 TYR A O 1
ATOM 648 N N . SER A 1 79 ? -2.459 -4.651 -24.627 1.00 78.50 79 SER A N 1
ATOM 649 C CA . SER A 1 79 ? -3.492 -4.227 -25.583 1.00 78.50 79 SER A CA 1
ATOM 650 C C . SER A 1 79 ? -2.938 -3.662 -26.896 1.00 78.50 79 SER A C 1
ATOM 652 O O . SER A 1 79 ? -3.652 -3.645 -27.891 1.00 78.50 79 SER A O 1
ATOM 654 N N . ARG A 1 80 ? -1.691 -3.170 -26.899 1.00 72.19 80 ARG A N 1
ATOM 655 C CA . ARG A 1 80 ? -1.032 -2.585 -28.080 1.00 72.19 80 ARG A CA 1
ATOM 656 C C . ARG A 1 80 ? -0.142 -3.582 -28.809 1.00 72.19 80 ARG A C 1
ATOM 658 O O . ARG A 1 80 ? 0.163 -3.375 -29.976 1.00 72.19 80 ARG A O 1
ATOM 665 N N . VAL A 1 81 ? 0.293 -4.627 -28.114 1.00 69.12 81 VAL A N 1
ATOM 666 C CA . VAL A 1 81 ? 1.141 -5.682 -28.655 1.00 69.12 81 VAL A CA 1
ATOM 667 C C . VAL A 1 81 ? 0.243 -6.836 -29.086 1.00 69.12 81 VAL A C 1
ATOM 669 O O . VAL A 1 81 ? -0.122 -7.689 -28.279 1.00 69.12 81 VAL A O 1
ATOM 672 N N . THR A 1 82 ? -0.161 -6.839 -30.356 1.00 61.44 82 THR A N 1
ATOM 673 C CA . THR A 1 82 ? -0.964 -7.924 -30.929 1.00 61.44 82 THR A CA 1
ATOM 674 C C . THR A 1 82 ? -0.047 -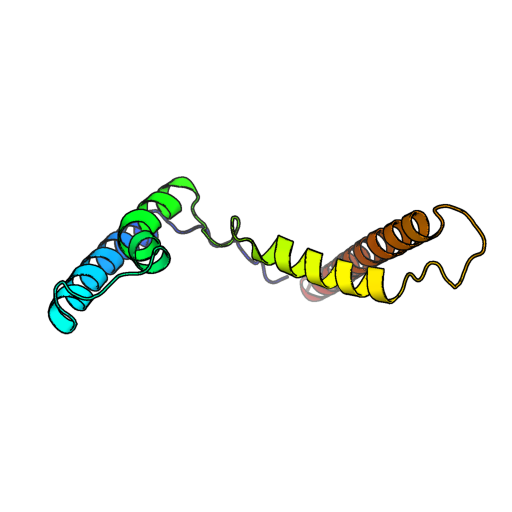8.899 -31.671 1.00 61.44 82 THR A C 1
ATOM 676 O O . THR A 1 82 ? 0.827 -8.485 -32.429 1.00 61.44 82 THR A O 1
ATOM 679 N N . ASN A 1 83 ? -0.260 -10.212 -31.510 1.00 58.66 83 ASN A N 1
ATOM 680 C CA . ASN A 1 83 ? 0.416 -11.238 -32.328 1.00 58.66 83 ASN A CA 1
ATOM 681 C C . ASN A 1 83 ? 0.050 -11.140 -33.825 1.00 58.66 83 ASN A C 1
ATOM 683 O O . ASN A 1 83 ? 0.557 -11.911 -34.632 1.00 58.66 83 ASN A O 1
ATOM 687 N N . HIS A 1 84 ? -0.860 -10.239 -34.203 1.00 57.62 84 HIS A N 1
ATOM 688 C CA . HIS A 1 84 ? -1.413 -10.157 -35.547 1.00 57.62 84 HIS A CA 1
ATOM 689 C C . HIS A 1 84 ? -0.578 -9.279 -36.496 1.00 57.62 84 HIS A C 1
ATOM 691 O O . HIS A 1 84 ? -0.745 -9.379 -37.711 1.00 57.62 84 HIS A O 1
ATOM 697 N N . ASP A 1 85 ? 0.337 -8.463 -35.955 1.00 53.91 85 ASP A N 1
ATOM 698 C CA . ASP A 1 85 ? 1.147 -7.502 -36.721 1.00 53.91 85 ASP A CA 1
ATOM 699 C C . ASP A 1 85 ? 2.542 -8.032 -37.103 1.00 53.91 85 ASP A C 1
ATOM 701 O O . ASP A 1 85 ? 3.340 -7.323 -37.717 1.00 53.91 85 ASP A O 1
ATOM 705 N N . SER A 1 86 ? 2.881 -9.274 -36.746 1.00 54.22 86 SER A N 1
ATOM 706 C CA . SER A 1 86 ? 4.174 -9.865 -37.107 1.00 54.22 86 SER A CA 1
ATOM 707 C C . SER A 1 86 ? 4.080 -11.381 -37.248 1.00 54.22 86 SER A C 1
ATOM 709 O O . SER A 1 86 ? 3.603 -12.079 -36.365 1.00 54.22 86 SER A O 1
ATOM 711 N N . SER A 1 87 ? 4.552 -11.897 -38.380 1.00 58.94 87 SER A N 1
ATOM 712 C CA . SER A 1 87 ? 4.453 -13.306 -38.780 1.00 58.94 87 SER A CA 1
ATOM 713 C C . SER A 1 87 ? 5.448 -14.245 -38.072 1.00 58.94 87 SER A C 1
ATOM 715 O O . SER A 1 87 ? 5.693 -15.342 -38.565 1.00 58.94 87 SER A O 1
ATOM 717 N N . GLY A 1 88 ? 6.085 -13.803 -36.981 1.00 60.03 88 GLY A N 1
ATOM 718 C CA . GLY A 1 88 ? 7.178 -14.512 -36.307 1.00 60.03 88 GLY A CA 1
ATOM 719 C C . GLY A 1 88 ? 6.781 -15.052 -34.934 1.00 60.03 88 GLY A C 1
ATOM 720 O O . GLY A 1 88 ? 6.101 -14.378 -34.163 1.00 60.03 88 GLY A O 1
ATOM 721 N N . GLU A 1 89 ? 7.238 -16.260 -34.615 1.00 59.81 89 GLU A N 1
ATOM 722 C CA . GLU A 1 89 ? 7.054 -16.888 -33.304 1.00 59.81 89 GLU A CA 1
ATOM 723 C C . GLU A 1 89 ? 7.718 -16.029 -32.200 1.00 59.81 89 GLU A C 1
ATOM 725 O O . GLU A 1 89 ? 8.852 -15.584 -32.354 1.00 59.81 89 GLU A O 1
ATOM 730 N N . ALA A 1 90 ? 7.002 -15.760 -31.101 1.00 61.59 90 ALA A N 1
ATOM 731 C CA . ALA A 1 90 ? 7.451 -14.974 -29.935 1.00 61.59 90 ALA A CA 1
ATOM 732 C C . ALA A 1 90 ? 7.747 -13.461 -30.127 1.00 61.59 90 ALA A C 1
ATOM 734 O O . ALA A 1 90 ? 8.228 -12.819 -29.190 1.00 61.59 90 ALA A O 1
ATOM 735 N N . SER A 1 91 ? 7.380 -12.843 -31.255 1.00 66.31 91 SER A N 1
ATOM 736 C CA . SER A 1 91 ? 7.583 -11.397 -31.498 1.00 66.31 91 SER A CA 1
ATOM 737 C C . SER A 1 91 ? 6.907 -10.472 -30.471 1.00 66.31 91 SER A C 1
ATOM 739 O O . SER A 1 91 ? 7.385 -9.369 -30.195 1.00 66.31 91 SER A O 1
ATOM 741 N N . SER A 1 92 ? 5.806 -10.918 -29.865 1.00 71.88 92 SER A N 1
ATOM 742 C CA . SER A 1 92 ? 5.072 -10.150 -28.860 1.00 71.88 92 SER A CA 1
ATOM 743 C C . SER A 1 92 ? 5.854 -9.965 -27.562 1.00 71.88 92 SER A C 1
ATOM 745 O O . SER A 1 92 ? 5.760 -8.903 -26.951 1.00 71.88 92 SER A O 1
ATOM 747 N N . LEU A 1 93 ? 6.668 -10.937 -27.141 1.00 77.06 93 LEU A N 1
ATOM 748 C CA . LEU A 1 93 ? 7.474 -10.807 -25.921 1.00 77.06 93 LEU A CA 1
ATOM 749 C C . LEU A 1 93 ? 8.539 -9.717 -26.068 1.00 77.06 93 LEU A C 1
ATOM 751 O O . LEU A 1 93 ? 8.666 -8.865 -25.185 1.00 77.06 93 LEU A O 1
ATOM 755 N N . ASP A 1 94 ? 9.233 -9.678 -27.205 1.00 80.75 94 ASP A N 1
ATOM 756 C CA . ASP A 1 94 ? 10.214 -8.629 -27.497 1.00 80.75 94 ASP A CA 1
ATOM 757 C C . ASP A 1 94 ? 9.557 -7.247 -27.564 1.00 80.75 94 ASP A C 1
ATOM 759 O O . ASP A 1 94 ? 10.078 -6.273 -27.013 1.00 80.75 94 ASP A O 1
ATOM 763 N N . GLN A 1 95 ? 8.371 -7.150 -28.169 1.00 77.56 95 GLN A N 1
ATOM 764 C CA . GLN A 1 95 ? 7.607 -5.903 -28.219 1.00 77.56 95 GLN A CA 1
ATOM 765 C C . GLN A 1 95 ? 7.145 -5.453 -26.826 1.00 77.56 95 GLN A C 1
ATOM 767 O O . GLN A 1 95 ? 7.249 -4.266 -26.507 1.00 77.56 95 GLN A O 1
ATOM 772 N N . ILE A 1 96 ? 6.682 -6.376 -25.978 1.00 82.94 96 ILE A N 1
ATOM 773 C CA . ILE A 1 96 ? 6.295 -6.106 -24.587 1.00 82.94 96 ILE A CA 1
ATOM 774 C C . ILE A 1 96 ? 7.481 -5.557 -23.798 1.00 82.94 96 ILE A C 1
ATOM 776 O O . ILE A 1 96 ? 7.365 -4.504 -23.164 1.00 82.94 96 ILE A O 1
ATOM 780 N N . LEU A 1 97 ? 8.619 -6.254 -23.840 1.00 84.75 97 LEU A N 1
ATOM 781 C CA . LEU A 1 97 ? 9.821 -5.859 -23.113 1.00 84.75 97 LEU A CA 1
ATOM 782 C C . LEU A 1 97 ? 10.330 -4.506 -23.612 1.00 84.75 97 LEU A C 1
ATOM 784 O O . LEU A 1 97 ? 10.589 -3.614 -22.804 1.00 84.75 97 LEU A O 1
ATOM 788 N N . THR A 1 98 ? 10.376 -4.307 -24.931 1.00 85.00 98 THR A N 1
ATOM 789 C CA . THR A 1 98 ? 10.783 -3.036 -25.546 1.00 85.00 98 THR A CA 1
ATOM 790 C C . THR A 1 98 ? 9.913 -1.876 -25.063 1.00 85.00 98 THR A C 1
ATOM 792 O O . THR A 1 98 ? 10.444 -0.865 -24.597 1.00 85.00 98 THR A O 1
ATOM 795 N N . HIS A 1 99 ? 8.583 -2.015 -25.097 1.00 83.62 99 HIS A N 1
ATOM 796 C CA . HIS A 1 99 ? 7.675 -0.966 -24.621 1.00 83.62 99 HIS A CA 1
ATOM 797 C C . HIS A 1 99 ? 7.821 -0.719 -23.115 1.00 83.62 99 HIS A C 1
ATOM 799 O O . HIS A 1 99 ? 7.833 0.434 -22.678 1.00 83.62 99 HIS A O 1
ATOM 805 N N . HIS A 1 100 ? 7.983 -1.781 -22.321 1.00 84.62 100 HIS A N 1
ATOM 806 C CA . HIS A 1 100 ? 8.176 -1.669 -20.879 1.00 84.62 100 HIS A CA 1
ATOM 807 C C . HIS A 1 100 ? 9.454 -0.892 -20.527 1.00 84.62 100 HIS A C 1
ATOM 809 O O . HIS A 1 100 ? 9.413 0.055 -19.736 1.00 84.62 100 HIS A O 1
ATOM 815 N N . TYR A 1 101 ? 10.590 -1.249 -21.133 1.00 86.81 101 TYR A N 1
ATOM 816 C CA . TYR A 1 101 ? 11.860 -0.567 -20.886 1.00 86.81 101 TYR A CA 1
ATOM 817 C C . TYR A 1 101 ? 11.868 0.864 -21.434 1.00 86.81 101 TYR A C 1
ATOM 819 O O . TYR A 1 101 ? 12.378 1.764 -20.762 1.00 86.81 101 TYR A O 1
ATOM 827 N N . ALA A 1 102 ? 11.251 1.115 -22.594 1.00 87.00 102 ALA A N 1
ATOM 828 C CA . ALA A 1 102 ? 11.119 2.462 -23.148 1.00 87.00 102 ALA A CA 1
ATOM 829 C C . ALA A 1 102 ? 10.358 3.403 -22.196 1.00 87.00 102 ALA A C 1
ATOM 831 O O . ALA A 1 102 ? 10.835 4.500 -21.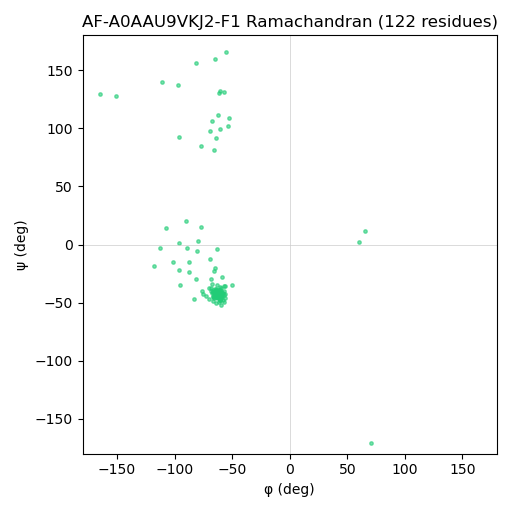904 1.00 87.00 102 ALA A O 1
ATOM 832 N N . GLU A 1 103 ? 9.227 2.959 -21.638 1.00 84.19 103 GLU A N 1
ATOM 833 C CA . GLU A 1 103 ? 8.465 3.692 -20.615 1.00 84.19 103 GLU A CA 1
ATOM 834 C C . GLU A 1 103 ? 9.324 4.038 -19.385 1.00 84.19 103 GLU A C 1
ATOM 836 O O . GLU A 1 103 ? 9.333 5.182 -18.918 1.00 84.19 103 GLU A O 1
ATOM 841 N N . ARG A 1 104 ? 10.098 3.071 -18.869 1.00 86.06 104 ARG A N 1
ATOM 842 C CA . ARG A 1 104 ? 10.998 3.286 -17.719 1.00 86.06 104 ARG A CA 1
ATOM 843 C C . ARG A 1 104 ? 12.096 4.310 -18.030 1.00 86.06 104 ARG A C 1
ATOM 845 O O . ARG A 1 104 ? 12.358 5.189 -17.206 1.00 86.06 104 ARG A O 1
ATOM 852 N N . LEU A 1 105 ? 12.711 4.232 -19.210 1.00 90.75 105 LEU A N 1
ATOM 853 C CA . LEU A 1 105 ? 13.752 5.168 -19.647 1.00 90.75 105 LEU A CA 1
ATOM 854 C C . LEU A 1 105 ? 13.201 6.583 -19.864 1.00 90.75 105 LEU A C 1
ATOM 856 O O . LEU A 1 105 ? 13.835 7.561 -19.461 1.00 90.75 105 LEU A O 1
ATOM 860 N N . LEU A 1 106 ? 12.005 6.711 -20.446 1.00 89.62 106 LEU A N 1
ATOM 861 C CA . LEU A 1 106 ? 11.325 7.998 -20.616 1.00 89.62 106 LEU A CA 1
ATOM 862 C C . LEU A 1 106 ? 11.005 8.647 -19.266 1.00 89.62 106 LEU A C 1
ATOM 864 O O . LEU A 1 106 ? 11.260 9.842 -19.083 1.00 89.62 106 LEU A O 1
ATOM 868 N N . PHE A 1 107 ? 10.517 7.863 -18.303 1.00 88.88 107 PHE A N 1
ATOM 869 C CA . PHE A 1 107 ? 10.290 8.338 -16.941 1.00 88.88 107 PHE A CA 1
ATOM 870 C C . PHE A 1 107 ? 11.591 8.814 -16.281 1.00 88.88 107 PHE A C 1
ATOM 872 O O . PHE A 1 107 ? 11.643 9.917 -15.732 1.00 88.88 107 PHE A O 1
ATOM 879 N N . LEU A 1 108 ? 12.669 8.033 -16.388 1.00 92.31 108 LEU A N 1
ATOM 880 C CA . LEU A 1 108 ? 13.977 8.405 -15.849 1.00 92.31 108 LEU A CA 1
ATOM 881 C C . LEU A 1 108 ? 14.491 9.717 -16.466 1.00 92.31 108 LEU A C 1
ATOM 883 O O . LEU A 1 108 ? 14.929 10.619 -15.748 1.00 92.31 108 LEU A O 1
ATOM 887 N N . ARG A 1 109 ? 14.366 9.872 -17.789 1.00 94.38 109 ARG A N 1
ATOM 888 C CA . ARG A 1 109 ? 14.717 11.108 -18.503 1.00 94.38 109 ARG A CA 1
ATOM 889 C C . ARG A 1 109 ? 13.913 12.307 -17.998 1.00 94.38 109 ARG A C 1
ATOM 891 O O . ARG A 1 109 ? 14.481 13.386 -17.812 1.00 94.38 109 ARG A O 1
ATOM 898 N N . LEU A 1 110 ? 12.611 12.138 -17.763 1.00 92.75 110 LEU A N 1
ATOM 899 C CA . LEU A 1 110 ? 11.759 13.186 -17.199 1.00 92.75 110 LEU A CA 1
ATOM 900 C C . LEU A 1 110 ? 12.231 13.592 -15.795 1.00 92.75 110 LEU A C 1
ATOM 902 O O . LEU A 1 110 ? 12.349 14.787 -15.519 1.00 92.75 110 LEU A O 1
ATOM 906 N N . CYS A 1 111 ? 12.558 12.621 -14.940 1.00 92.62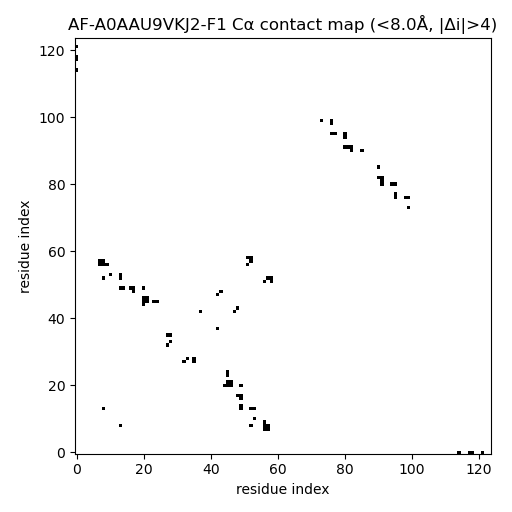 111 CYS A N 1
ATOM 907 C CA . CYS A 1 111 ? 13.102 12.867 -13.604 1.00 92.62 111 CYS A CA 1
ATOM 908 C C . CYS A 1 111 ? 14.395 13.689 -13.655 1.00 92.62 111 CYS A C 1
ATOM 910 O O . CYS A 1 111 ? 14.496 14.704 -12.963 1.00 92.62 111 CYS A O 1
ATOM 912 N N . PHE A 1 112 ? 15.345 13.325 -14.524 1.00 94.75 112 PHE A N 1
ATOM 913 C CA . PHE A 1 112 ? 16.580 14.094 -14.709 1.00 94.75 112 PHE A CA 1
ATOM 914 C C . PHE A 1 112 ? 16.318 15.519 -15.205 1.00 94.75 112 PHE A C 1
ATOM 916 O O . PHE A 1 112 ? 16.914 16.471 -14.696 1.00 94.75 112 PHE A O 1
ATOM 923 N N . ARG A 1 113 ? 15.396 15.699 -16.159 1.00 93.31 113 ARG A N 1
ATOM 924 C CA . ARG A 1 113 ? 15.022 17.033 -16.650 1.00 93.31 113 ARG A CA 1
ATOM 925 C C . ARG A 1 113 ? 14.432 17.895 -15.532 1.00 93.31 113 ARG A C 1
ATOM 927 O O . ARG A 1 113 ? 14.829 19.046 -15.369 1.00 93.31 113 ARG A O 1
ATOM 934 N N . ASN A 1 114 ? 13.532 17.328 -14.733 1.00 91.88 114 ASN A N 1
ATOM 935 C CA . ASN A 1 114 ? 12.914 18.025 -13.607 1.00 91.88 114 ASN A CA 1
ATOM 936 C C . ASN A 1 114 ? 13.943 18.375 -12.520 1.00 91.88 114 ASN A C 1
ATOM 938 O O . ASN A 1 114 ? 13.887 19.468 -11.956 1.00 91.88 114 ASN A O 1
ATOM 942 N N . ALA A 1 115 ? 14.902 17.483 -12.254 1.00 91.44 115 ALA A N 1
ATOM 943 C CA . ALA A 1 115 ? 16.001 17.736 -11.328 1.00 91.44 115 ALA A CA 1
ATOM 944 C C . ALA A 1 115 ? 16.894 18.892 -11.809 1.00 91.44 115 ALA A C 1
ATOM 946 O O . ALA A 1 115 ? 17.179 19.803 -11.031 1.00 91.44 115 ALA 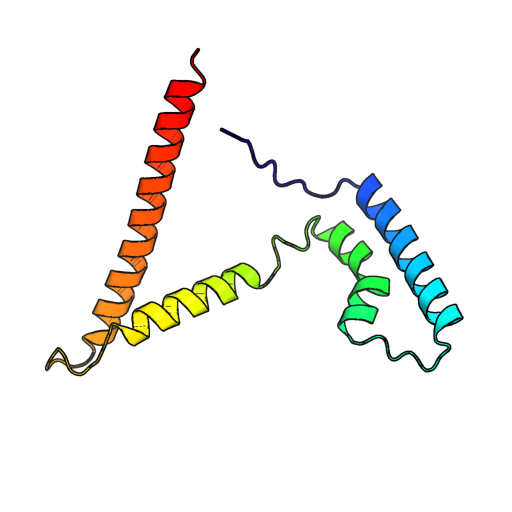A O 1
ATOM 947 N N . LYS A 1 116 ? 17.252 18.915 -13.101 1.00 92.81 116 LYS A N 1
ATOM 948 C CA . LYS A 1 116 ? 18.027 20.005 -13.714 1.00 92.81 116 LYS A CA 1
ATOM 949 C C . LYS A 1 116 ? 17.310 21.355 -13.597 1.00 92.81 116 LYS A C 1
ATOM 951 O O . LYS A 1 116 ? 17.921 22.338 -13.184 1.00 92.81 116 LYS A O 1
ATOM 956 N N . GLU A 1 117 ? 16.012 21.405 -13.897 1.00 92.25 117 GLU A N 1
ATOM 957 C CA . GLU A 1 117 ? 15.214 22.631 -13.738 1.00 92.25 117 GLU A CA 1
ATOM 958 C C . GLU A 1 117 ? 15.106 23.075 -12.273 1.00 92.25 117 GLU A C 1
ATOM 960 O O . GLU A 1 117 ? 15.168 24.269 -11.981 1.00 92.25 117 GLU A O 1
ATOM 965 N N . CYS A 1 118 ? 14.980 22.134 -11.332 1.00 86.25 118 CYS A N 1
ATOM 966 C CA . CYS A 1 118 ? 14.977 22.446 -9.903 1.00 86.25 118 CYS A CA 1
ATOM 967 C C . CYS A 1 118 ? 16.310 23.036 -9.435 1.00 86.25 118 CYS A C 1
ATOM 969 O O . CYS A 1 118 ? 16.294 24.022 -8.702 1.00 86.25 118 CYS A O 1
ATOM 971 N N . ALA A 1 119 ? 17.437 22.454 -9.853 1.00 87.06 119 ALA A N 1
ATOM 972 C CA . ALA A 1 119 ? 18.768 22.956 -9.520 1.00 87.06 119 ALA A CA 1
ATOM 973 C C . ALA A 1 119 ? 18.972 24.381 -10.058 1.00 87.06 119 ALA A C 1
ATOM 975 O O . ALA A 1 119 ? 19.432 25.258 -9.336 1.00 87.06 119 ALA A O 1
ATOM 976 N N . ARG A 1 120 ? 18.520 24.644 -11.292 1.00 86.38 120 ARG A N 1
ATOM 977 C CA . ARG A 1 120 ? 18.566 25.981 -11.902 1.00 86.38 120 ARG A CA 1
ATOM 978 C C . ARG A 1 120 ? 17.720 27.016 -11.151 1.00 86.38 120 ARG A C 1
ATOM 980 O O . ARG A 1 120 ? 18.088 28.184 -11.107 1.00 86.38 120 ARG A O 1
ATOM 987 N N . LYS A 1 121 ? 16.580 26.608 -10.583 1.00 80.62 121 LYS A N 1
ATOM 988 C CA . LYS A 1 121 ? 15.678 27.493 -9.821 1.00 80.62 121 LYS A CA 1
ATOM 989 C C . LYS A 1 121 ? 16.122 27.731 -8.373 1.00 80.62 121 LYS A C 1
ATOM 991 O O . LYS A 1 121 ? 15.797 28.779 -7.840 1.00 80.62 121 LYS A O 1
ATOM 996 N N . GLY A 1 122 ? 16.814 26.776 -7.748 1.00 64.31 122 GLY A N 1
ATOM 997 C CA . GLY A 1 122 ? 17.272 26.862 -6.352 1.00 64.31 122 GLY A CA 1
ATOM 998 C C . GLY A 1 122 ? 18.650 27.500 -6.152 1.00 64.31 122 GLY A C 1
ATOM 999 O O . GLY A 1 122 ? 19.078 27.629 -5.015 1.00 64.31 122 GLY A O 1
ATOM 1000 N N . GLY A 1 123 ? 19.348 27.864 -7.233 1.00 57.16 123 GLY A N 1
ATOM 1001 C CA . GLY A 1 123 ? 20.605 28.623 -7.196 1.00 57.16 123 GLY A CA 1
ATOM 1002 C C . GLY A 1 123 ? 20.425 30.147 -7.253 1.00 57.16 123 GLY A C 1
ATOM 1003 O O . GLY A 1 123 ? 21.353 30.835 -7.668 1.00 57.16 123 GLY A O 1
ATOM 1004 N N . LYS A 1 124 ? 19.232 30.655 -6.919 1.00 46.50 124 LYS A N 1
ATOM 1005 C CA . LYS A 1 124 ? 18.941 32.079 -6.705 1.00 46.50 124 LYS A CA 1
ATOM 1006 C C . LYS A 1 124 ? 18.613 32.315 -5.242 1.00 46.50 124 LYS A C 1
ATOM 1008 O O . LYS A 1 124 ? 17.907 31.445 -4.683 1.00 46.50 124 LYS A O 1
#